Protein AF-A0A9P6CSA1-F1 (afdb_monomer)

pLDDT: mean 80.01, std 13.39, range [35.56, 89.94]

Radius of gyration: 13.71 Å; Cα contacts (8 Å, |Δi|>4): 65; chains: 1; bounding box: 34×38×30 Å

Solvent-accessible surface area (backbone atoms only — not comparable to full-atom values): 5024 Å² total; per-residue (Å²): 133,85,75,81,78,69,74,86,76,63,66,49,35,53,102,84,41,55,80,62,31,55,54,50,49,50,51,50,30,47,74,71,67,36,36,45,48,58,71,62,73,46,71,85,55,94,64,64,79,60,24,57,56,47,50,60,46,31,43,49,42,18,50,57,52,56,72,41,36,32,78,88,56,45,68,78,40,71,94,42,66,64,62,80

Mean predicted aligned error: 7.56 Å

Secondary structure (DSSP, 8-state):
------STTSPPB-TT-HHHHHHHHHHHHHHTT-HHHHTT-SPPPSSSHHHHHHHHHHHHHHHHHHHTB-GGGGGGGTT-TT--

Organism: NCBI:txid109636

Structure (mmCIF, N/CA/C/O backbone):
data_AF-A0A9P6CSA1-F1
#
_entry.id   AF-A0A9P6CSA1-F1
#
loop_
_atom_site.group_PDB
_atom_site.id
_atom_site.type_symbol
_atom_site.label_atom_id
_atom_site.label_alt_id
_atom_site.label_comp_id
_atom_site.label_asym_id
_atom_site.label_entity_id
_atom_site.label_seq_id
_atom_site.pdbx_PDB_ins_code
_atom_site.Cartn_x
_atom_site.Cartn_y
_atom_site.Cartn_z
_atom_site.occupancy
_atom_site.B_iso_or_equiv
_atom_site.auth_seq_id
_atom_site.auth_comp_id
_atom_site.auth_asym_id
_atom_site.auth_atom_id
_atom_site.pdbx_PDB_model_num
ATOM 1 N N . MET A 1 1 ? -4.703 26.819 -4.016 1.00 35.56 1 MET A N 1
ATOM 2 C CA . MET A 1 1 ? -3.780 25.998 -4.826 1.00 35.56 1 MET A CA 1
ATOM 3 C C . MET A 1 1 ? -3.902 24.569 -4.327 1.00 35.56 1 MET A C 1
ATOM 5 O O . MET A 1 1 ? -3.199 24.194 -3.399 1.00 35.56 1 MET A O 1
ATOM 9 N N . GLU A 1 2 ? -4.867 23.815 -4.853 1.00 40.44 2 GLU A N 1
ATOM 10 C CA . GLU A 1 2 ? -4.952 22.373 -4.607 1.00 40.44 2 GLU A CA 1
ATOM 11 C C . GLU A 1 2 ? -3.772 21.719 -5.315 1.00 40.44 2 GLU A C 1
ATOM 13 O O . GLU A 1 2 ? -3.707 21.673 -6.541 1.00 40.44 2 GLU A O 1
ATOM 18 N N . GLN A 1 3 ? -2.776 21.296 -4.542 1.00 40.91 3 GLN A N 1
ATOM 19 C CA . GLN A 1 3 ? -1.700 20.480 -5.072 1.00 40.91 3 GLN A CA 1
ATOM 20 C C . GLN A 1 3 ? -2.285 19.095 -5.348 1.00 40.91 3 GLN A C 1
ATOM 22 O O . GLN A 1 3 ? -2.357 18.258 -4.450 1.00 40.91 3 GLN A O 1
ATOM 27 N N . THR A 1 4 ? -2.700 18.840 -6.588 1.00 41.41 4 THR A N 1
ATOM 28 C CA . THR A 1 4 ? -2.808 17.480 -7.125 1.00 41.41 4 THR A CA 1
ATOM 29 C C . THR A 1 4 ? -1.407 16.880 -7.083 1.00 41.41 4 THR A C 1
ATOM 31 O O . THR A 1 4 ? -0.605 17.057 -8.000 1.00 41.41 4 THR A O 1
ATOM 34 N N . GLN A 1 5 ? -1.056 16.283 -5.945 1.00 49.78 5 GLN A N 1
ATOM 35 C CA . GLN A 1 5 ? 0.284 15.784 -5.687 1.00 49.78 5 GLN A CA 1
ATOM 36 C C . GLN A 1 5 ? 0.453 14.479 -6.460 1.00 49.78 5 GLN A C 1
ATOM 38 O O . GLN A 1 5 ? 0.005 13.417 -6.045 1.00 49.78 5 GLN A O 1
ATOM 43 N N . THR A 1 6 ? 1.035 14.618 -7.643 1.00 48.59 6 THR A N 1
ATOM 44 C CA . THR A 1 6 ? 1.199 13.579 -8.653 1.00 48.59 6 THR A CA 1
ATOM 45 C C . THR A 1 6 ? 1.948 12.361 -8.106 1.00 48.59 6 THR A C 1
ATOM 47 O O . THR A 1 6 ? 3.074 12.508 -7.627 1.00 48.59 6 THR A O 1
ATOM 50 N N . LEU A 1 7 ? 1.379 11.166 -8.313 1.00 56.28 7 LEU A N 1
ATOM 51 C CA . LEU A 1 7 ? 2.034 9.844 -8.238 1.00 56.28 7 LEU A CA 1
ATOM 52 C C . LEU A 1 7 ? 3.370 9.771 -9.022 1.00 56.28 7 LEU A C 1
ATOM 54 O O . LEU A 1 7 ? 4.177 8.875 -8.814 1.00 56.28 7 LEU A O 1
ATOM 58 N N . ALA A 1 8 ? 3.596 10.729 -9.929 1.00 54.78 8 ALA A N 1
ATOM 59 C CA . ALA A 1 8 ? 4.569 10.748 -11.021 1.00 54.78 8 ALA A CA 1
ATOM 60 C C . ALA A 1 8 ? 6.070 10.687 -10.655 1.00 54.78 8 ALA A C 1
ATOM 62 O O . ALA A 1 8 ? 6.900 10.923 -11.529 1.00 54.78 8 ALA A O 1
ATOM 63 N N . LYS A 1 9 ? 6.450 10.403 -9.404 1.00 67.19 9 LYS A N 1
ATOM 64 C CA . LYS A 1 9 ? 7.866 10.231 -9.022 1.00 67.19 9 LYS A CA 1
ATOM 65 C C . LYS A 1 9 ? 8.233 8.843 -8.522 1.00 67.19 9 LYS A C 1
ATOM 67 O O . LYS A 1 9 ? 9.407 8.507 -8.602 1.00 67.19 9 LYS A O 1
ATOM 72 N N . ILE A 1 10 ? 7.277 8.064 -8.027 1.00 79.00 10 ILE A N 1
ATOM 73 C CA . ILE A 1 10 ? 7.570 6.719 -7.531 1.00 79.00 10 ILE A CA 1
ATOM 74 C C . ILE A 1 10 ? 7.614 5.809 -8.747 1.00 79.00 10 ILE A C 1
ATOM 76 O O . ILE A 1 10 ? 6.641 5.734 -9.503 1.00 79.00 10 ILE A O 1
ATOM 80 N N . LYS A 1 11 ? 8.754 5.158 -8.974 1.00 84.25 11 LYS A N 1
ATOM 81 C CA . LYS A 1 11 ? 8.840 4.159 -10.042 1.00 84.25 11 LYS A CA 1
ATOM 82 C C . LYS A 1 11 ? 7.933 2.996 -9.660 1.00 84.25 11 LYS A C 1
ATOM 84 O O . LYS A 1 11 ? 8.070 2.539 -8.537 1.00 84.25 11 LYS A O 1
ATOM 89 N N . PRO A 1 12 ? 7.041 2.506 -10.532 1.00 87.00 12 PRO A N 1
ATOM 90 C CA . PRO A 1 12 ? 6.237 1.333 -10.215 1.00 87.00 12 PRO A CA 1
ATOM 91 C C . PRO A 1 12 ? 7.103 0.104 -9.901 1.00 87.00 12 PRO A C 1
ATOM 93 O O . PRO A 1 12 ? 8.224 -0.001 -10.402 1.00 87.00 12 PRO A O 1
ATOM 96 N N . LEU A 1 13 ? 6.603 -0.812 -9.069 1.00 86.38 13 LEU A N 1
ATOM 97 C CA . LEU A 1 13 ? 7.305 -2.046 -8.716 1.00 86.38 13 LEU A CA 1
ATOM 98 C C . LEU A 1 13 ? 7.513 -2.899 -9.964 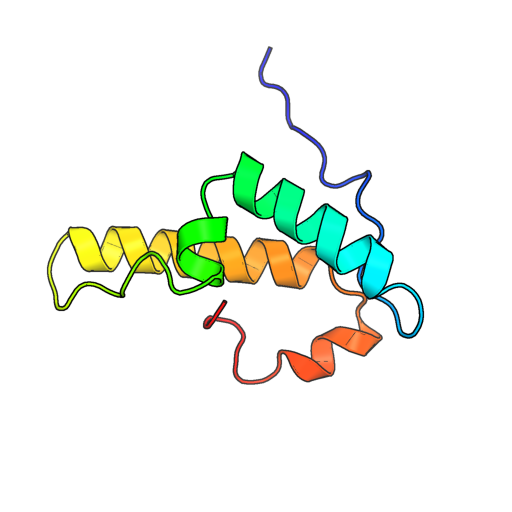1.00 86.38 13 LEU A C 1
ATOM 100 O O . LEU A 1 13 ? 6.539 -3.287 -10.606 1.00 86.38 13 LEU A O 1
ATOM 104 N N . SER A 1 14 ? 8.770 -3.220 -10.235 1.00 86.00 14 SER A N 1
ATOM 105 C CA . SER A 1 14 ? 9.238 -4.107 -11.291 1.00 86.00 14 SER A CA 1
ATOM 106 C C . SER A 1 14 ? 10.011 -5.284 -10.687 1.00 86.00 14 SER A C 1
ATOM 108 O O . SER A 1 14 ? 10.275 -5.342 -9.483 1.00 86.00 14 SER A O 1
ATOM 110 N N . HIS A 1 15 ? 10.456 -6.210 -11.535 1.00 83.44 15 HIS A N 1
ATOM 111 C CA . HIS A 1 15 ? 11.216 -7.393 -11.119 1.00 83.44 15 HIS A CA 1
ATOM 112 C C . HIS A 1 15 ? 12.572 -7.095 -10.438 1.00 83.44 15 HIS A C 1
ATOM 114 O O . HIS A 1 15 ? 13.183 -8.008 -9.884 1.00 83.44 15 HIS A O 1
ATOM 120 N N . SER A 1 16 ? 13.096 -5.863 -10.515 1.00 87.31 16 SER A N 1
ATOM 121 C CA . SER A 1 16 ? 14.464 -5.53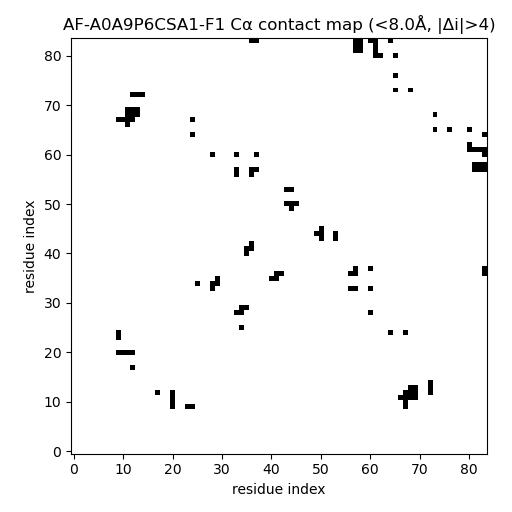3 -10.073 1.00 87.31 16 SER A CA 1
ATOM 122 C C . SER A 1 16 ? 14.582 -4.320 -9.148 1.00 87.31 16 SER A C 1
ATOM 124 O O . SER A 1 16 ? 15.684 -4.033 -8.682 1.00 87.31 16 SER A O 1
ATOM 126 N N . ASN A 1 17 ? 13.487 -3.622 -8.829 1.00 88.50 17 ASN A N 1
ATOM 127 C CA . ASN A 1 17 ? 13.543 -2.357 -8.081 1.00 88.50 17 ASN A CA 1
ATOM 128 C C . ASN A 1 17 ? 12.918 -2.403 -6.675 1.00 88.50 17 ASN A C 1
ATOM 130 O O . ASN A 1 17 ? 12.772 -1.358 -6.043 1.00 88.50 17 ASN A O 1
ATOM 134 N N . TYR A 1 18 ? 12.588 -3.590 -6.153 1.00 85.06 18 TYR A N 1
ATOM 135 C CA . TYR A 1 18 ? 11.917 -3.743 -4.855 1.00 85.06 18 TYR A CA 1
ATOM 136 C C . TYR A 1 18 ? 12.568 -2.968 -3.682 1.00 85.06 18 TYR A C 1
ATOM 138 O O . TYR A 1 18 ? 11.831 -2.339 -2.918 1.00 85.06 18 TYR A O 1
ATOM 146 N N . PRO A 1 19 ? 13.909 -2.936 -3.501 1.00 88.50 19 PRO A N 1
ATOM 147 C CA . PRO A 1 19 ? 14.519 -2.185 -2.397 1.00 88.50 19 PRO A CA 1
ATOM 148 C C . PRO A 1 19 ? 14.260 -0.673 -2.457 1.00 88.50 19 PRO A C 1
ATOM 150 O O . PRO A 1 19 ? 14.015 -0.054 -1.425 1.00 88.50 19 PRO A O 1
ATOM 153 N N . GLU A 1 20 ? 14.282 -0.083 -3.653 1.00 87.62 20 GLU A N 1
ATOM 154 C CA . GLU A 1 20 ? 13.987 1.341 -3.855 1.00 87.62 20 GLU A CA 1
ATOM 155 C C . GLU A 1 20 ? 12.480 1.592 -3.735 1.00 87.62 20 GLU A C 1
ATOM 157 O O . GLU A 1 20 ? 12.047 2.431 -2.942 1.00 87.62 20 GLU A O 1
ATOM 162 N N . TRP A 1 21 ? 11.680 0.783 -4.439 1.00 89.94 21 TRP A N 1
ATOM 163 C CA . TRP A 1 21 ? 10.222 0.869 -4.443 1.00 89.94 21 TRP A CA 1
ATOM 164 C C . TRP A 1 21 ? 9.629 0.768 -3.040 1.00 89.94 21 TRP A C 1
ATOM 166 O O . TRP A 1 21 ? 8.801 1.587 -2.658 1.00 89.94 21 T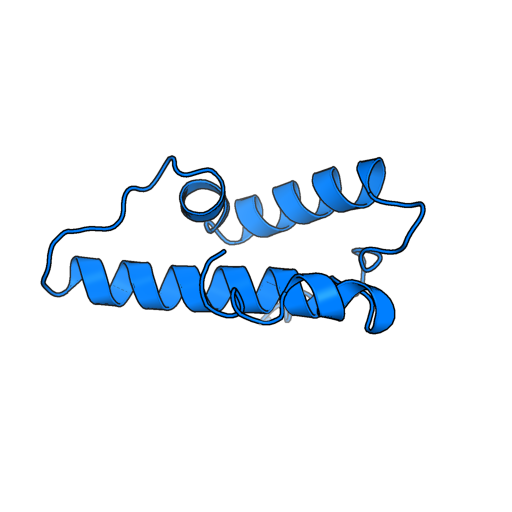RP A O 1
ATOM 176 N N . SER A 1 22 ? 10.065 -0.208 -2.240 1.00 88.12 22 SER A N 1
ATOM 177 C CA . SER A 1 22 ? 9.523 -0.430 -0.893 1.00 88.12 22 SER A CA 1
ATOM 178 C C . SER A 1 22 ? 9.778 0.759 0.039 1.00 88.12 22 SER A C 1
ATOM 180 O O . SER A 1 22 ? 8.926 1.093 0.866 1.00 88.12 22 SER A O 1
ATOM 182 N N . GLY A 1 23 ? 10.915 1.447 -0.117 1.00 89.19 23 GLY A N 1
ATOM 183 C CA . GLY A 1 23 ? 11.219 2.681 0.603 1.00 89.19 23 GLY A CA 1
ATOM 184 C C . GLY A 1 23 ? 10.322 3.844 0.177 1.00 89.19 23 GLY A C 1
ATOM 185 O O . GLY A 1 23 ? 9.742 4.523 1.031 1.00 89.19 23 GLY A O 1
ATOM 186 N N . GLU A 1 24 ? 10.169 4.050 -1.132 1.00 89.06 24 GLU A N 1
ATOM 187 C CA . GLU A 1 24 ? 9.329 5.112 -1.699 1.00 89.06 24 GLU A CA 1
ATOM 188 C C . GLU A 1 24 ? 7.840 4.895 -1.395 1.00 89.06 24 GLU A C 1
ATOM 190 O O . GLU A 1 24 ? 7.159 5.816 -0.938 1.00 89.06 24 GLU A O 1
ATOM 195 N N . MET A 1 25 ? 7.354 3.664 -1.550 1.00 89.19 25 MET A N 1
ATOM 196 C CA . MET A 1 25 ? 5.994 3.246 -1.217 1.00 89.19 25 MET A CA 1
ATOM 197 C C . MET A 1 25 ? 5.696 3.458 0.268 1.00 89.19 25 MET A C 1
ATOM 199 O O . MET A 1 25 ? 4.679 4.047 0.636 1.00 89.19 25 MET A O 1
ATOM 203 N N . LYS A 1 26 ? 6.613 3.055 1.152 1.00 89.31 26 LYS A N 1
ATOM 204 C CA . LYS A 1 26 ? 6.470 3.306 2.589 1.00 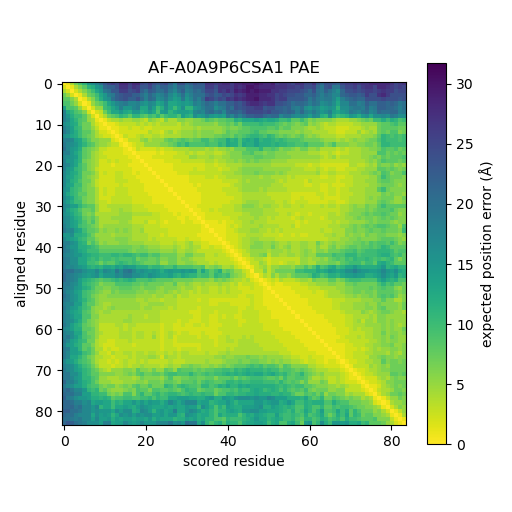89.31 26 LYS A CA 1
ATOM 205 C C . LYS A 1 26 ? 6.364 4.800 2.892 1.00 89.31 26 LYS A C 1
ATOM 207 O O . LYS A 1 26 ? 5.491 5.199 3.663 1.00 89.31 26 LYS A O 1
ATOM 212 N N . ALA A 1 27 ? 7.214 5.633 2.289 1.00 89.00 27 ALA A N 1
ATOM 213 C CA . ALA A 1 27 ? 7.153 7.085 2.460 1.00 89.00 27 ALA A CA 1
ATOM 214 C C . ALA A 1 27 ? 5.830 7.673 1.931 1.00 89.00 27 ALA A C 1
ATOM 216 O O . ALA A 1 27 ? 5.236 8.543 2.575 1.00 89.00 27 ALA A O 1
ATOM 217 N N . TRP A 1 28 ? 5.329 7.158 0.807 1.00 88.44 28 TRP A N 1
ATOM 218 C CA . TRP A 1 28 ? 4.045 7.539 0.220 1.00 88.44 28 TRP A CA 1
ATOM 219 C C . TRP A 1 28 ? 2.861 7.201 1.126 1.00 88.44 28 TRP A C 1
ATOM 221 O O . TRP A 1 28 ? 2.043 8.069 1.442 1.00 88.44 28 TRP A O 1
ATOM 231 N N . LEU A 1 29 ? 2.799 5.966 1.620 1.00 89.00 29 LEU A N 1
ATOM 232 C CA . LEU A 1 29 ? 1.767 5.520 2.553 1.00 89.00 29 LEU A CA 1
ATOM 233 C C . LEU A 1 29 ? 1.855 6.273 3.886 1.00 89.00 29 LEU A C 1
ATOM 235 O O . LEU A 1 29 ? 0.824 6.591 4.476 1.00 89.00 29 LEU A O 1
ATOM 239 N N . MET A 1 30 ? 3.059 6.603 4.369 1.00 88.56 30 MET A N 1
ATOM 240 C CA . MET A 1 30 ? 3.237 7.426 5.572 1.00 88.56 30 MET A CA 1
ATOM 241 C C . MET A 1 30 ? 2.696 8.842 5.373 1.00 88.56 30 MET A C 1
ATOM 243 O O . MET A 1 30 ? 1.959 9.330 6.229 1.00 88.56 30 MET A O 1
ATOM 247 N N . ARG A 1 31 ? 3.009 9.478 4.237 1.00 86.62 31 ARG A N 1
ATOM 248 C CA . ARG A 1 31 ? 2.501 10.810 3.877 1.00 86.62 31 ARG A CA 1
ATOM 249 C C . ARG A 1 31 ? 0.973 10.839 3.803 1.00 86.62 31 ARG A C 1
ATOM 251 O O . ARG A 1 31 ? 0.370 11.816 4.232 1.00 86.62 31 ARG A O 1
ATOM 258 N N . ASN A 1 32 ? 0.359 9.773 3.293 1.00 84.19 32 ASN A N 1
ATOM 259 C CA . ASN A 1 32 ? -1.096 9.636 3.213 1.00 84.19 32 ASN A CA 1
ATOM 260 C C . ASN A 1 32 ? -1.745 9.135 4.520 1.00 84.19 32 ASN A C 1
ATOM 262 O O . ASN A 1 32 ? -2.962 8.994 4.584 1.00 84.19 32 ASN A O 1
ATOM 266 N N . GLY A 1 33 ? -0.961 8.861 5.571 1.00 87.19 33 GLY A N 1
ATOM 267 C CA . GLY A 1 33 ? -1.471 8.343 6.845 1.00 87.19 33 GLY A CA 1
ATOM 268 C C . GLY A 1 33 ? -1.958 6.889 6.797 1.00 87.19 33 GLY A C 1
ATOM 269 O O . GLY A 1 33 ? -2.574 6.427 7.754 1.00 87.19 33 GLY A O 1
ATOM 270 N N . LEU A 1 34 ? -1.663 6.163 5.718 1.00 89.12 34 LEU A N 1
ATOM 271 C CA . LEU A 1 34 ? -2.107 4.792 5.450 1.00 89.12 34 LEU A CA 1
ATOM 272 C C . LEU A 1 34 ? -1.129 3.743 5.993 1.00 89.12 34 LEU A C 1
ATOM 274 O O . LEU A 1 34 ? -1.528 2.629 6.310 1.00 89.12 34 LEU A O 1
ATOM 278 N N . TRP A 1 35 ? 0.148 4.097 6.185 1.00 89.12 35 TRP A N 1
ATOM 279 C CA . TRP A 1 35 ? 1.182 3.132 6.589 1.00 89.12 35 TRP A CA 1
ATOM 280 C C . TRP A 1 35 ? 0.876 2.399 7.901 1.00 89.12 35 TRP A C 1
ATOM 282 O O . TRP A 1 35 ? 1.276 1.252 8.075 1.00 89.12 35 TRP A O 1
ATOM 292 N N . LYS A 1 36 ? 0.190 3.036 8.858 1.00 87.00 36 LYS A N 1
ATOM 293 C CA . LYS A 1 36 ? -0.173 2.367 10.120 1.00 87.00 36 LYS A CA 1
ATOM 294 C C . LYS A 1 36 ? -1.113 1.186 9.881 1.00 87.00 36 LYS A C 1
ATOM 296 O O . LYS A 1 36 ? -0.955 0.178 10.557 1.00 87.00 36 LYS A O 1
ATOM 301 N N . LEU A 1 37 ? -2.020 1.315 8.918 1.00 89.06 37 LEU A N 1
ATOM 302 C CA . LEU A 1 37 ? -2.928 0.255 8.501 1.00 89.06 37 LEU A CA 1
ATOM 303 C C . LEU A 1 37 ? -2.148 -0.857 7.791 1.00 89.06 37 LEU A C 1
ATOM 305 O O . LEU A 1 37 ? -2.126 -1.972 8.291 1.00 89.06 37 LEU A O 1
ATOM 309 N N . VAL A 1 38 ? -1.384 -0.518 6.747 1.00 86.69 38 VAL A N 1
ATOM 310 C CA . VAL A 1 38 ? -0.585 -1.485 5.957 1.00 86.69 38 VAL A CA 1
ATOM 311 C C . VAL A 1 38 ? 0.455 -2.235 6.801 1.00 86.69 38 VAL A C 1
ATOM 313 O O . VAL A 1 38 ? 0.714 -3.414 6.618 1.00 86.69 38 VAL A O 1
ATOM 316 N N . SER A 1 39 ? 1.067 -1.567 7.783 1.00 85.88 39 SER A N 1
ATOM 317 C CA . SER A 1 39 ? 2.039 -2.213 8.683 1.00 85.88 39 SER A CA 1
ATOM 318 C C . SER A 1 39 ? 1.407 -3.038 9.811 1.00 85.88 39 SER A C 1
ATOM 320 O O . SER A 1 39 ? 2.136 -3.505 10.687 1.00 85.88 39 SER A O 1
ATOM 322 N N . GLY A 1 40 ? 0.076 -3.159 9.853 1.00 84.81 40 GLY A N 1
ATOM 323 C CA . GLY A 1 40 ? -0.660 -3.875 10.899 1.00 84.81 40 GLY A CA 1
ATOM 324 C C . GLY A 1 40 ? -0.656 -3.187 12.271 1.00 84.81 40 GLY A C 1
ATOM 325 O O . GLY A 1 40 ? -1.092 -3.771 13.260 1.00 84.81 40 GLY A O 1
ATOM 326 N N . LYS A 1 41 ? -0.167 -1.942 12.366 1.00 85.25 41 LYS A N 1
ATOM 327 C CA . LYS A 1 41 ? -0.187 -1.154 13.612 1.00 85.25 41 LYS A CA 1
ATOM 328 C C . LYS A 1 41 ? -1.576 -0.613 13.949 1.00 85.25 41 LYS A C 1
ATOM 330 O O . LYS A 1 41 ? -1.838 -0.322 15.112 1.00 85.25 41 LYS A O 1
ATOM 335 N N . GLU A 1 42 ? -2.427 -0.415 12.947 1.00 84.62 42 GLU A N 1
ATOM 336 C CA . GLU A 1 42 ? -3.835 -0.046 13.104 1.00 84.62 42 GLU A CA 1
ATOM 337 C C . GLU A 1 42 ? -4.689 -1.305 12.920 1.00 84.62 42 GLU A C 1
ATOM 339 O O . GLU A 1 42 ? -4.910 -1.756 11.799 1.00 84.62 42 GLU A O 1
ATOM 344 N N . SER A 1 43 ? -5.134 -1.895 14.030 1.00 85.25 43 SER A N 1
ATOM 345 C CA . SER A 1 43 ? -5.95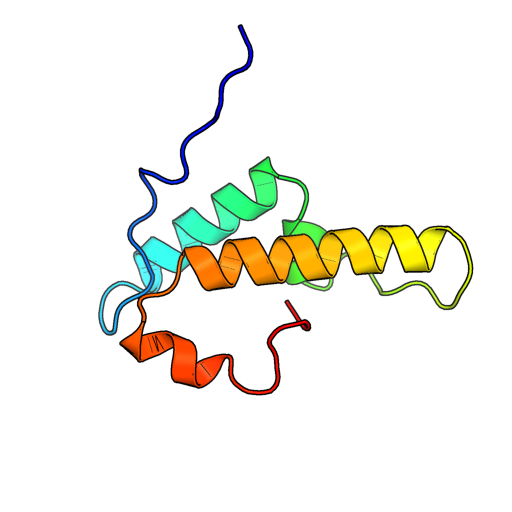3 -3.109 14.013 1.00 85.25 43 SER A CA 1
ATOM 346 C C . SER A 1 43 ? -7.349 -2.831 13.454 1.00 85.25 43 SER A C 1
ATOM 348 O O . SER A 1 43 ? -7.947 -1.802 13.778 1.00 85.25 43 SER A O 1
ATOM 350 N N . LYS A 1 44 ? -7.878 -3.772 12.659 1.00 85.75 44 LYS A N 1
ATOM 351 C CA . LYS A 1 44 ? -9.252 -3.723 12.147 1.00 85.75 44 LYS A CA 1
ATOM 352 C C . LYS A 1 44 ? -10.244 -3.673 13.326 1.00 85.75 44 LYS A C 1
ATOM 354 O O . LYS A 1 44 ? -10.214 -4.576 14.166 1.00 85.75 44 LYS A O 1
ATOM 359 N N . PRO A 1 45 ? -11.088 -2.629 13.440 1.00 87.75 45 PRO A N 1
ATOM 360 C CA . PRO A 1 45 ? -12.132 -2.560 14.463 1.00 87.75 45 PRO A CA 1
ATOM 361 C C . PRO A 1 45 ? -13.157 -3.687 14.291 1.00 87.75 45 PRO A C 1
ATOM 363 O O . PRO A 1 45 ? -13.340 -4.186 13.186 1.00 87.75 45 PRO A O 1
ATOM 366 N N . ALA A 1 46 ? -13.846 -4.067 15.369 1.00 85.19 46 ALA A N 1
ATOM 367 C CA . ALA A 1 46 ? -14.834 -5.146 15.317 1.00 85.19 46 ALA A CA 1
ATOM 368 C C . ALA A 1 46 ? -16.113 -4.750 14.551 1.00 85.19 46 ALA A C 1
ATOM 370 O O . ALA A 1 46 ? -16.608 -5.542 13.754 1.00 85.19 46 ALA A O 1
ATOM 371 N N . ASP A 1 47 ? -16.624 -3.530 14.754 1.00 87.19 47 ASP A N 1
ATOM 372 C CA . ASP A 1 47 ? -17.898 -3.086 14.183 1.00 87.19 47 ASP A CA 1
ATOM 373 C C . ASP A 1 47 ? -18.132 -1.567 14.336 1.00 87.19 47 ASP A C 1
ATOM 375 O O . ASP A 1 47 ? -17.422 -0.848 15.049 1.00 87.19 47 ASP A O 1
ATOM 379 N N . GLY A 1 48 ? -19.141 -1.062 13.619 1.00 86.50 48 GLY A N 1
ATOM 380 C CA . GLY A 1 48 ? -19.618 0.320 13.693 1.00 86.50 48 GLY A CA 1
ATOM 381 C C . GLY A 1 48 ? -18.877 1.310 12.787 1.00 86.50 48 GLY A C 1
ATOM 382 O O . GLY A 1 48 ? -18.136 0.945 11.882 1.00 86.50 48 GLY A O 1
ATOM 383 N N . SER A 1 49 ? -19.063 2.610 13.040 1.00 85.50 49 SER A N 1
ATOM 384 C CA . SER A 1 49 ? -18.502 3.685 12.192 1.00 85.50 49 SER A CA 1
ATOM 385 C C . SER A 1 49 ? -16.967 3.717 12.115 1.00 85.50 49 SER A C 1
ATOM 387 O O . SER A 1 49 ? -16.402 4.389 11.255 1.00 85.50 49 SER A O 1
ATOM 389 N N . ALA A 1 50 ? -16.281 3.036 13.035 1.00 84.94 50 ALA A N 1
ATOM 390 C CA . ALA A 1 50 ? -14.831 2.892 13.012 1.00 84.94 50 ALA A CA 1
ATOM 391 C C . ALA A 1 50 ? -14.377 1.833 11.999 1.00 84.94 50 ALA A C 1
ATOM 393 O O . ALA A 1 50 ? -13.338 2.030 11.374 1.00 84.94 50 ALA A O 1
ATOM 394 N N . LEU A 1 51 ? -15.159 0.760 11.822 1.00 86.31 51 LEU A N 1
ATOM 395 C CA . LEU A 1 51 ? -14.907 -0.287 10.835 1.00 86.31 51 LEU A CA 1
ATOM 396 C C . LEU A 1 51 ? -15.007 0.284 9.418 1.00 86.31 51 LEU A C 1
ATOM 398 O O . LEU A 1 51 ? -14.038 0.201 8.678 1.00 86.31 51 LEU A O 1
ATOM 402 N N . ASP A 1 52 ? -16.093 0.990 9.106 1.00 87.38 52 ASP A N 1
ATOM 403 C CA . ASP A 1 52 ? -16.292 1.641 7.802 1.00 87.38 52 ASP A CA 1
ATOM 404 C C . ASP A 1 52 ? -15.146 2.614 7.455 1.00 87.38 52 ASP A C 1
ATOM 406 O O . ASP A 1 52 ? -14.592 2.606 6.359 1.00 87.38 52 ASP A O 1
ATOM 410 N N . LYS A 1 53 ? -14.691 3.416 8.428 1.00 87.81 53 LYS A N 1
ATOM 411 C CA . LYS A 1 53 ? -13.526 4.301 8.243 1.00 87.81 53 LYS A CA 1
ATOM 412 C C . LYS A 1 53 ? -12.223 3.538 8.028 1.00 87.81 53 LYS A C 1
ATOM 414 O O . LYS A 1 53 ? -11.337 4.054 7.351 1.00 87.81 53 LYS A O 1
ATOM 419 N N . TRP A 1 54 ? -12.064 2.382 8.665 1.00 89.06 54 TRP A N 1
ATOM 420 C CA . TRP A 1 54 ? -10.889 1.536 8.494 1.00 89.06 54 TRP A CA 1
ATOM 421 C C . TRP A 1 54 ? -10.912 0.862 7.120 1.00 89.06 54 TRP A C 1
ATOM 423 O O . TRP A 1 54 ? -9.908 0.915 6.422 1.00 89.06 54 TRP A O 1
ATOM 433 N N . GLU A 1 55 ? -12.058 0.335 6.691 1.00 87.81 55 GLU A N 1
ATOM 434 C CA . GLU A 1 55 ? -12.248 -0.307 5.383 1.00 87.81 55 GLU A CA 1
ATOM 435 C C . GLU A 1 55 ? -12.023 0.690 4.244 1.00 87.81 55 GLU A C 1
ATOM 437 O O . GLU A 1 55 ? -11.176 0.450 3.391 1.00 87.81 55 GLU A O 1
ATOM 442 N N . ASN A 1 56 ? -12.600 1.894 4.327 1.00 88.19 56 ASN A N 1
ATOM 443 C CA . ASN A 1 56 ? -12.328 2.975 3.371 1.00 88.19 56 ASN A CA 1
ATOM 444 C C . ASN A 1 56 ? -10.830 3.338 3.272 1.00 88.19 56 ASN A C 1
ATOM 446 O O . ASN A 1 56 ? -10.330 3.723 2.212 1.00 88.19 56 ASN A O 1
ATOM 450 N N . LYS A 1 57 ? -10.081 3.262 4.382 1.00 87.88 57 LYS A N 1
ATOM 451 C CA . LYS A 1 57 ? -8.624 3.470 4.354 1.00 87.88 57 LYS 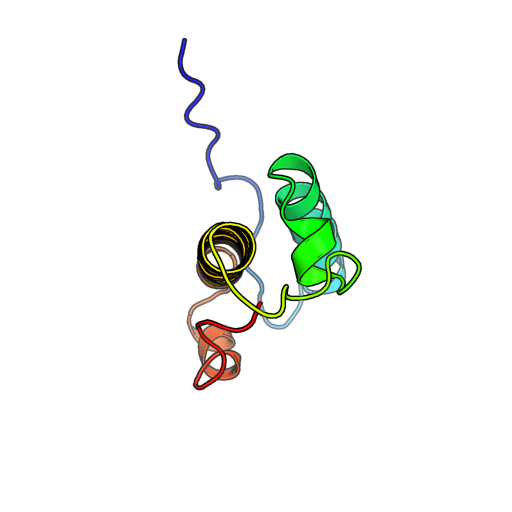A CA 1
ATOM 452 C C . LYS A 1 57 ? -7.886 2.260 3.785 1.00 87.88 57 LYS A C 1
ATOM 454 O O . LYS A 1 57 ? -6.862 2.465 3.137 1.00 87.88 57 LYS A O 1
ATOM 459 N N . ALA A 1 58 ? -8.357 1.046 4.060 1.00 87.25 58 ALA A N 1
ATOM 460 C CA . ALA A 1 58 ? -7.771 -0.190 3.562 1.00 87.25 58 ALA A CA 1
ATOM 461 C C . ALA A 1 58 ? -7.891 -0.260 2.036 1.00 87.25 58 ALA A C 1
ATOM 463 O O . ALA A 1 58 ? -6.871 -0.373 1.361 1.00 87.25 58 ALA A O 1
ATOM 464 N N . GLU A 1 59 ? -9.088 -0.024 1.496 1.00 87.94 59 GLU A N 1
ATOM 465 C CA . GLU A 1 59 ? -9.343 0.072 0.053 1.00 87.94 59 GLU A CA 1
ATOM 466 C C . GLU A 1 59 ? -8.464 1.140 -0.602 1.00 87.94 59 GLU A C 1
ATOM 468 O O . GLU A 1 59 ? -7.839 0.916 -1.641 1.00 87.94 59 GLU A O 1
ATOM 473 N N . ARG A 1 60 ? -8.341 2.310 0.039 1.00 87.69 60 ARG A N 1
ATOM 474 C CA . ARG A 1 60 ? -7.456 3.369 -0.452 1.00 87.69 60 ARG A CA 1
ATOM 475 C C . ARG A 1 60 ? -5.993 2.931 -0.460 1.00 87.69 60 ARG A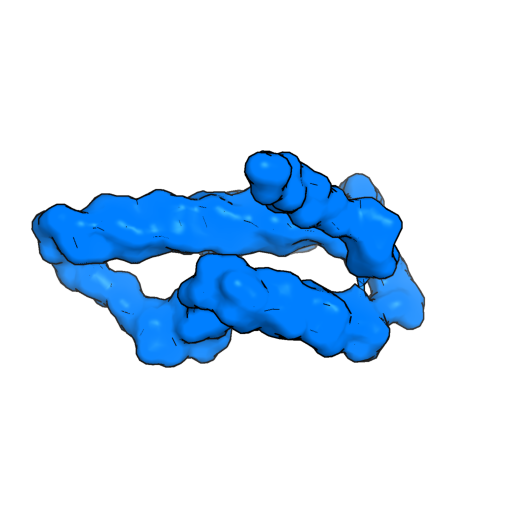 C 1
ATOM 477 O O . ARG A 1 60 ? -5.285 3.233 -1.414 1.00 87.69 60 ARG A O 1
ATOM 484 N N . ALA A 1 61 ? -5.522 2.264 0.591 1.00 88.00 61 ALA A N 1
ATOM 485 C CA . ALA A 1 61 ? -4.153 1.766 0.653 1.00 88.00 61 ALA A CA 1
ATOM 486 C C . ALA A 1 61 ? -3.887 0.725 -0.439 1.00 88.00 61 ALA A C 1
ATOM 488 O O . ALA A 1 61 ? -2.893 0.855 -1.152 1.00 88.00 61 ALA A O 1
ATOM 489 N N . ALA A 1 62 ? -4.801 -0.226 -0.626 1.00 85.50 62 ALA A N 1
ATOM 490 C CA . ALA A 1 62 ? -4.700 -1.245 -1.660 1.00 85.50 62 ALA A CA 1
ATOM 491 C C . ALA A 1 62 ? -4.675 -0.624 -3.068 1.00 85.50 62 ALA A C 1
ATOM 493 O O . ALA A 1 62 ? -3.801 -0.947 -3.873 1.00 85.50 62 ALA A O 1
ATOM 494 N N . GLY A 1 63 ? -5.540 0.361 -3.340 1.00 86.25 63 GLY A N 1
ATOM 495 C CA . GLY A 1 63 ? -5.546 1.092 -4.609 1.00 86.25 63 GLY A CA 1
ATOM 496 C C . GLY A 1 63 ? -4.241 1.850 -4.884 1.00 86.25 63 GLY A C 1
ATOM 497 O O . GLY A 1 63 ? -3.706 1.786 -5.991 1.00 86.25 63 GLY A O 1
ATOM 498 N N . GLU A 1 64 ? -3.687 2.533 -3.880 1.00 86.69 64 GLU A N 1
ATOM 499 C CA . GLU A 1 64 ? -2.398 3.235 -3.997 1.00 86.69 64 GLU A CA 1
ATOM 500 C C . GLU A 1 64 ? -1.242 2.253 -4.250 1.00 86.69 64 GLU A C 1
ATOM 502 O O . GLU A 1 64 ? -0.372 2.528 -5.081 1.00 86.69 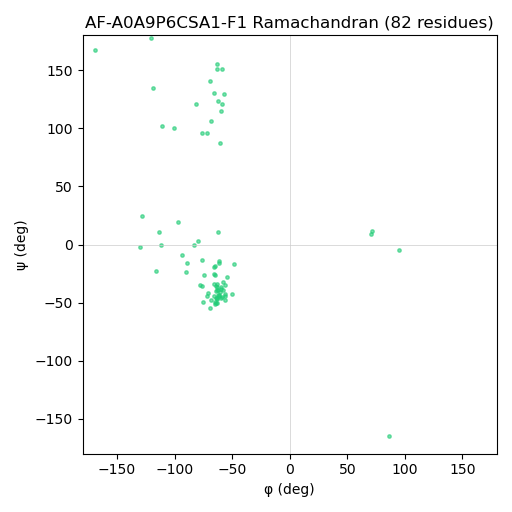64 GLU A O 1
ATOM 507 N N . ILE A 1 65 ? -1.250 1.093 -3.580 1.00 86.44 65 ILE A N 1
ATOM 508 C CA . ILE A 1 65 ? -0.263 0.029 -3.794 1.00 86.44 65 ILE A CA 1
ATOM 509 C C . ILE A 1 65 ? -0.375 -0.515 -5.220 1.00 86.44 65 ILE A C 1
ATOM 511 O O . ILE A 1 65 ? 0.620 -0.532 -5.942 1.00 86.44 65 ILE A O 1
ATOM 515 N N . TYR A 1 66 ? -1.580 -0.867 -5.662 1.00 84.50 66 TYR A N 1
ATOM 516 C CA . TYR A 1 66 ? -1.843 -1.419 -6.990 1.00 84.50 66 TYR A CA 1
ATOM 517 C C . TYR A 1 66 ? -1.445 -0.467 -8.132 1.00 84.50 66 TYR A C 1
ATOM 519 O O . TYR A 1 66 ? -0.855 -0.882 -9.135 1.00 84.50 66 TYR A O 1
ATOM 527 N N . LEU A 1 67 ? -1.725 0.834 -7.988 1.00 85.69 67 LEU A N 1
ATOM 528 C CA . LEU A 1 67 ? -1.353 1.849 -8.983 1.00 85.69 67 LEU A CA 1
ATOM 529 C C . LEU A 1 67 ? 0.164 2.015 -9.130 1.00 85.69 67 LEU A C 1
ATOM 531 O O . LEU A 1 67 ? 0.636 2.401 -10.199 1.00 85.69 67 LEU A O 1
ATOM 535 N N . LEU A 1 68 ? 0.919 1.697 -8.082 1.00 85.75 68 LEU A N 1
ATOM 536 C CA . LE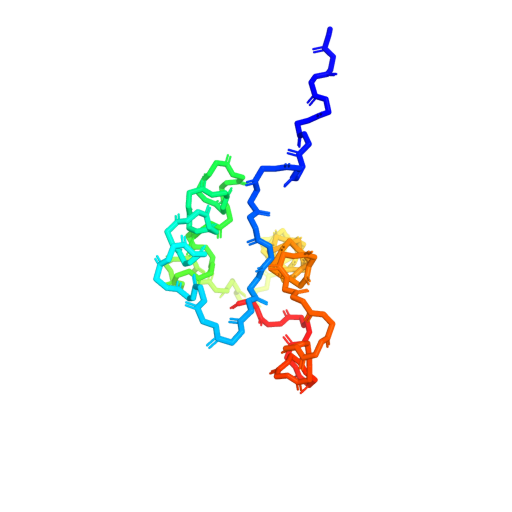U A 1 68 ? 2.376 1.775 -8.040 1.00 85.75 68 LEU A CA 1
ATOM 537 C C . LEU A 1 68 ? 3.049 0.428 -8.320 1.00 85.75 68 LEU A C 1
ATOM 539 O O . LEU A 1 68 ? 4.223 0.262 -8.008 1.00 85.75 68 LEU A O 1
ATOM 543 N N . VAL A 1 69 ? 2.349 -0.523 -8.933 1.00 85.31 69 VAL A N 1
ATOM 544 C CA . VAL A 1 69 ? 2.893 -1.819 -9.362 1.00 85.31 69 VAL A CA 1
ATOM 545 C C . VAL A 1 69 ? 2.759 -1.942 -10.882 1.00 85.31 69 VAL A C 1
ATOM 547 O O . VAL A 1 69 ? 1.711 -1.598 -11.451 1.00 85.31 69 VAL A O 1
ATOM 550 N N . GLU A 1 70 ? 3.819 -2.403 -11.558 1.00 85.56 70 GLU A N 1
ATOM 551 C CA . GLU A 1 70 ? 3.789 -2.669 -13.003 1.00 85.56 70 GLU A CA 1
ATOM 552 C C . GLU A 1 70 ? 2.781 -3.774 -13.346 1.00 85.56 70 GLU A C 1
ATOM 554 O O . GLU A 1 70 ? 2.480 -4.648 -12.538 1.00 85.56 70 GLU A O 1
ATOM 559 N N . ASN A 1 71 ? 2.213 -3.728 -14.553 1.00 81.62 71 ASN A N 1
ATOM 560 C CA . ASN A 1 71 ? 1.104 -4.607 -14.938 1.00 81.62 71 ASN A CA 1
ATOM 561 C C . ASN A 1 71 ? 1.461 -6.103 -14.821 1.00 81.62 71 ASN A C 1
ATOM 563 O O . ASN A 1 71 ? 0.670 -6.896 -14.320 1.00 81.62 71 ASN A O 1
ATOM 567 N N . ASP A 1 72 ? 2.685 -6.468 -15.189 1.00 82.44 72 ASP A N 1
ATOM 568 C CA . ASP A 1 72 ? 3.227 -7.825 -15.088 1.00 82.44 72 ASP A CA 1
ATOM 569 C C . ASP A 1 72 ? 3.389 -8.319 -13.639 1.00 82.44 72 ASP A C 1
ATOM 571 O O . ASP A 1 72 ? 3.321 -9.521 -13.397 1.00 82.44 72 ASP A O 1
ATOM 575 N N . GLN A 1 73 ? 3.545 -7.411 -12.672 1.00 79.88 73 GLN A N 1
ATOM 576 C CA . GLN A 1 73 ? 3.635 -7.729 -11.243 1.00 79.88 73 GLN A CA 1
ATOM 577 C C . GLN A 1 73 ? 2.261 -7.758 -10.551 1.00 79.88 73 GLN A C 1
ATOM 579 O O . GLN A 1 73 ? 2.119 -8.340 -9.473 1.00 79.88 73 GLN A O 1
ATOM 584 N N . ARG A 1 74 ? 1.213 -7.196 -11.173 1.00 80.06 74 ARG A N 1
ATOM 585 C CA . ARG A 1 74 ? -0.158 -7.181 -10.617 1.00 80.06 74 ARG A CA 1
ATOM 586 C C . ARG A 1 74 ? -0.784 -8.563 -10.495 1.00 80.06 74 ARG A C 1
ATOM 588 O O . ARG A 1 74 ? -1.702 -8.739 -9.703 1.00 80.06 74 ARG A O 1
ATOM 595 N N . VAL A 1 75 ? -0.255 -9.557 -11.208 1.00 77.56 75 VAL A N 1
ATOM 596 C CA . VAL A 1 75 ? -0.657 -10.963 -11.055 1.00 77.56 75 VAL A CA 1
ATOM 597 C C . VAL A 1 75 ? -0.544 -11.447 -9.603 1.00 77.56 75 VAL A C 1
ATOM 599 O O . VAL A 1 75 ? -1.316 -12.303 -9.184 1.00 77.56 75 VAL A O 1
ATOM 602 N N . HIS A 1 76 ? 0.363 -10.865 -8.811 1.00 73.56 76 HIS A N 1
ATOM 603 C CA . HIS A 1 76 ? 0.539 -11.196 -7.397 1.00 73.56 76 HIS A CA 1
ATOM 604 C C . HIS A 1 76 ? -0.542 -10.614 -6.475 1.00 73.56 76 HIS A C 1
ATOM 606 O O . HIS A 1 76 ? -0.648 -11.047 -5.332 1.00 73.56 76 HIS A O 1
ATOM 612 N N . PHE A 1 77 ? -1.351 -9.672 -6.965 1.00 69.12 77 PHE A N 1
ATOM 613 C CA . PHE A 1 77 ? -2.453 -9.057 -6.220 1.00 69.12 77 PHE A CA 1
ATOM 614 C C . PHE A 1 77 ? -3.794 -9.762 -6.459 1.00 69.12 77 PHE A C 1
ATOM 616 O O . PHE A 1 77 ? -4.763 -9.486 -5.755 1.00 69.12 77 PHE A O 1
ATOM 623 N N . ALA A 1 78 ? -3.865 -10.688 -7.421 1.00 67.12 78 ALA A N 1
ATOM 624 C CA . ALA A 1 78 ? -5.089 -11.416 -7.732 1.00 67.12 78 ALA A CA 1
ATOM 625 C C . ALA A 1 78 ? -5.586 -12.203 -6.502 1.00 67.12 78 ALA A C 1
ATOM 627 O O . ALA A 1 78 ? -4.927 -13.135 -6.043 1.00 67.12 78 ALA A O 1
ATOM 628 N N . GLY A 1 79 ? -6.757 -11.823 -5.978 1.00 67.06 79 GLY A N 1
ATOM 629 C CA . GLY A 1 79 ? -7.362 -12.410 -4.774 1.00 67.06 79 GLY A CA 1
ATOM 630 C C . GLY A 1 79 ? -7.078 -11.667 -3.460 1.00 67.06 79 GLY A C 1
ATOM 631 O O . GLY A 1 79 ? -7.659 -12.032 -2.442 1.00 67.06 79 GLY A O 1
ATOM 632 N N . HIS A 1 80 ? -6.248 -10.619 -3.487 1.00 66.19 80 HIS A N 1
ATOM 633 C CA . HIS A 1 80 ? -5.905 -9.764 -2.339 1.00 66.19 80 HIS A CA 1
ATOM 634 C C . HIS A 1 80 ? -6.102 -8.272 -2.653 1.00 66.19 80 HIS A C 1
ATOM 636 O O . HIS A 1 80 ? -5.467 -7.407 -2.067 1.00 66.19 80 HIS A O 1
ATOM 642 N N . GLU A 1 81 ? -6.975 -7.955 -3.609 1.00 64.31 81 GLU A N 1
ATOM 643 C CA . GLU A 1 81 ? -7.133 -6.596 -4.147 1.00 64.31 81 GLU A CA 1
ATOM 644 C C . GLU A 1 81 ? -7.676 -5.588 -3.118 1.00 64.31 81 GLU A C 1
ATOM 646 O O . GLU A 1 81 ? -7.498 -4.385 -3.289 1.00 64.31 81 GLU A O 1
ATOM 651 N N . GLU A 1 82 ? -8.303 -6.077 -2.047 1.00 58.44 82 GLU A N 1
ATOM 652 C CA . GLU A 1 82 ? -8.900 -5.282 -0.965 1.00 58.44 82 GLU A CA 1
ATOM 653 C C . GLU A 1 82 ? -8.154 -5.445 0.375 1.00 58.44 82 GLU A C 1
ATOM 655 O O . GLU A 1 82 ? -8.533 -4.823 1.369 1.00 58.44 82 GLU A O 1
ATOM 660 N N . ASP A 1 83 ? -7.098 -6.270 0.410 1.00 62.50 83 ASP A N 1
ATOM 661 C CA . ASP A 1 83 ? -6.294 -6.546 1.606 1.00 62.50 83 ASP A CA 1
ATOM 662 C C . ASP A 1 83 ? -4.894 -5.919 1.440 1.00 62.50 83 ASP A C 1
ATOM 664 O O . ASP A 1 83 ? -4.087 -6.422 0.653 1.00 62.50 83 ASP A O 1
ATOM 668 N N . PRO A 1 84 ? -4.635 -4.766 2.082 1.00 58.59 84 PRO A N 1
ATOM 669 C CA . PRO A 1 84 ? -3.450 -3.947 1.835 1.00 58.59 84 PRO A CA 1
ATOM 670 C C . PRO A 1 84 ? -2.151 -4.442 2.487 1.00 58.59 84 PRO A C 1
ATOM 672 O O . PRO A 1 84 ? -2.195 -5.083 3.560 1.00 58.59 84 PRO A O 1
#

Nearest PDB structures (foldseek):
  6fna-assembly1_B  TM=4.794E-01  e=4.128E+00  Homo sapiens
  3edu-assembly1_A  TM=4.688E-01  e=7.265E+00  Homo sapiens

Foldseek 3Di:
DPPPPDPPPQAADDPPCCVVNVVVLCVVCVVVVLNCLVVCVDPQDPDDPSNVVSQVSQLVSLVSNLVRHDPVRCVVCVPVSSGD

Sequence (84 aa):
MEQTQTLAKIKPLSHSNYPEWSGEMKAWLMRNGLWKLVSGKESKPADGSALDKWENKAERAAGEIYLLVENDQRVHFAGHEEDP